Protein AF-A0AAF0U260-F1 (afdb_monomer_lite)

Structure (mmCIF, N/CA/C/O backbone):
data_AF-A0AAF0U260-F1
#
_entry.id   AF-A0AAF0U260-F1
#
loop_
_atom_site.group_PDB
_atom_site.id
_atom_site.type_symbol
_atom_site.label_atom_id
_atom_site.label_alt_id
_atom_site.label_comp_id
_atom_site.label_asym_id
_atom_site.label_entity_id
_atom_site.label_seq_id
_atom_site.pdbx_PDB_ins_code
_atom_site.Cartn_x
_atom_site.Cartn_y
_atom_site.Cartn_z
_atom_site.occupancy
_atom_site.B_iso_or_equiv
_atom_site.auth_seq_id
_atom_site.auth_comp_id
_atom_site.auth_asym_id
_atom_site.auth_atom_id
_atom_site.pdbx_PDB_model_num
ATOM 1 N N . MET A 1 1 ? -0.806 8.611 -4.481 1.00 65.88 1 MET A N 1
ATOM 2 C CA . MET A 1 1 ? -1.503 7.596 -3.651 1.00 65.88 1 MET A CA 1
ATOM 3 C C . MET A 1 1 ? -3.000 7.757 -3.825 1.00 65.88 1 MET A C 1
ATOM 5 O O . MET A 1 1 ? -3.412 8.854 -4.184 1.00 65.88 1 MET A O 1
ATOM 9 N N . ASN A 1 2 ? -3.786 6.701 -3.605 1.00 71.75 2 ASN A N 1
ATOM 10 C CA . ASN A 1 2 ? -5.246 6.748 -3.749 1.00 71.75 2 ASN A CA 1
ATOM 11 C C . ASN A 1 2 ? -5.945 6.125 -2.543 1.00 71.75 2 ASN A C 1
ATOM 13 O O . ASN A 1 2 ? -5.446 5.155 -1.979 1.00 71.75 2 ASN A O 1
ATOM 17 N N . PHE A 1 3 ? -7.119 6.647 -2.203 1.00 72.69 3 PHE A N 1
ATOM 18 C CA . PHE A 1 3 ? -7.994 6.074 -1.187 1.00 72.69 3 PHE A CA 1
ATOM 19 C C . PHE A 1 3 ? -9.246 5.520 -1.852 1.00 72.69 3 PHE A C 1
ATOM 21 O O . PHE A 1 3 ? -9.972 6.254 -2.521 1.00 72.69 3 PHE A O 1
ATOM 28 N N . ILE A 1 4 ? -9.507 4.233 -1.645 1.00 78.94 4 ILE A N 1
ATOM 29 C CA . ILE A 1 4 ? -10.762 3.599 -2.036 1.00 78.94 4 ILE A CA 1
ATOM 30 C C . ILE A 1 4 ? -11.630 3.552 -0.786 1.00 78.94 4 ILE A C 1
ATOM 32 O O . ILE A 1 4 ? -11.329 2.816 0.150 1.00 78.94 4 ILE A O 1
ATOM 36 N N . THR A 1 5 ? -12.678 4.370 -0.757 1.00 77.38 5 THR A N 1
ATOM 37 C CA . THR A 1 5 ? -13.619 4.481 0.364 1.00 77.38 5 THR A CA 1
ATOM 38 C C . THR A 1 5 ? -15.002 3.972 -0.045 1.00 77.38 5 THR A C 1
ATOM 40 O O . THR A 1 5 ? -15.307 3.849 -1.232 1.00 77.38 5 THR A O 1
ATOM 43 N N . GLY A 1 6 ? -15.850 3.655 0.939 1.00 76.00 6 GLY A N 1
ATOM 44 C CA . GLY A 1 6 ? -17.216 3.179 0.683 1.00 76.00 6 GLY A CA 1
ATOM 45 C C . GLY A 1 6 ? -17.309 1.686 0.362 1.00 76.00 6 GLY A C 1
ATOM 46 O O . GLY A 1 6 ? -18.287 1.248 -0.241 1.00 76.00 6 GLY A O 1
ATOM 47 N N . LEU A 1 7 ? -16.305 0.902 0.762 1.00 77.12 7 LEU A N 1
ATOM 48 C CA . LEU A 1 7 ? -16.343 -0.552 0.648 1.00 77.12 7 LEU A CA 1
ATOM 49 C C . LEU A 1 7 ? -17.279 -1.154 1.710 1.00 77.12 7 LEU A C 1
ATOM 51 O O . LEU A 1 7 ? -17.427 -0.582 2.797 1.00 77.12 7 LEU A O 1
ATOM 55 N N . PRO A 1 8 ? -17.894 -2.324 1.442 1.00 76.81 8 PRO A N 1
ATOM 56 C CA . PRO A 1 8 ? -18.583 -3.089 2.475 1.00 76.81 8 PRO A CA 1
ATOM 57 C C . PRO A 1 8 ? -17.638 -3.319 3.656 1.00 76.81 8 PRO A C 1
ATOM 59 O O . PRO A 1 8 ? -16.472 -3.649 3.452 1.00 76.81 8 PRO A O 1
ATOM 62 N N . ARG A 1 9 ? -18.117 -3.144 4.892 1.00 75.19 9 ARG A N 1
ATOM 63 C CA . ARG A 1 9 ? -17.270 -3.326 6.079 1.00 75.19 9 ARG A CA 1
ATOM 64 C C . ARG A 1 9 ? -16.677 -4.732 6.097 1.00 75.19 9 ARG A C 1
ATOM 66 O O . ARG A 1 9 ? -17.432 -5.699 6.038 1.00 75.19 9 ARG A O 1
ATOM 73 N N . SER A 1 10 ? -15.355 -4.815 6.217 1.00 73.25 10 SER A N 1
ATOM 74 C CA . SER A 1 10 ? -14.660 -6.095 6.348 1.00 73.25 10 SER A CA 1
ATOM 75 C C . SER A 1 10 ? -14.918 -6.744 7.711 1.00 73.25 10 SER A C 1
ATOM 77 O O . SER A 1 10 ? -15.399 -6.085 8.647 1.00 73.25 10 SER A O 1
ATOM 79 N N . HIS A 1 11 ? -14.531 -8.014 7.862 1.00 67.75 11 HIS A N 1
ATOM 80 C CA . HIS A 1 11 ? -14.598 -8.734 9.140 1.00 67.75 11 HIS A CA 1
ATOM 81 C C . HIS A 1 11 ? -13.839 -8.003 10.266 1.00 67.75 11 HIS A C 1
ATOM 83 O O . HIS A 1 11 ? -14.296 -7.959 11.411 1.00 67.75 11 HIS A O 1
ATOM 89 N N . CYS A 1 12 ? -12.741 -7.322 9.926 1.00 68.94 12 CYS A N 1
ATOM 90 C CA . CYS A 1 12 ? -11.932 -6.511 10.843 1.00 68.94 12 CYS A CA 1
ATOM 91 C C . CYS A 1 12 ? -12.389 -5.037 10.975 1.00 68.94 12 CYS A C 1
ATOM 93 O O . CYS A 1 12 ? -11.689 -4.193 11.553 1.00 68.94 12 CYS A O 1
ATOM 95 N N . LYS A 1 13 ? -13.600 -4.710 10.500 1.00 78.31 13 LYS A N 1
ATOM 96 C CA . LYS A 1 13 ? -14.208 -3.364 10.524 1.00 78.31 13 LYS A CA 1
ATOM 97 C C . LYS A 1 13 ? -13.406 -2.306 9.756 1.00 78.31 13 LYS A C 1
ATOM 99 O O . LYS A 1 13 ? -13.489 -1.126 10.107 1.00 78.31 13 LYS A O 1
ATOM 104 N N . PHE A 1 14 ? -12.623 -2.703 8.757 1.00 80.81 14 PHE A N 1
ATOM 105 C CA . PHE A 1 14 ? -12.049 -1.762 7.797 1.00 80.81 14 PHE A CA 1
ATOM 106 C C . PHE A 1 14 ? -13.113 -1.386 6.763 1.00 80.81 14 PHE A C 1
ATOM 108 O O . PHE A 1 14 ? -13.964 -2.204 6.413 1.00 80.81 14 PHE A O 1
ATOM 115 N N . ASP A 1 15 ? -13.118 -0.125 6.341 1.00 82.06 15 ASP A N 1
ATOM 116 C CA . ASP A 1 15 ? -14.101 0.429 5.394 1.00 82.06 15 ASP A CA 1
ATOM 117 C C . ASP A 1 15 ? -13.440 1.108 4.187 1.00 82.06 15 ASP A C 1
ATOM 119 O O . ASP A 1 15 ? -14.124 1.607 3.289 1.00 82.06 15 ASP A O 1
ATOM 123 N N . SER A 1 16 ? -12.107 1.129 4.179 1.00 82.06 16 SER A N 1
ATOM 124 C CA . SER A 1 16 ? -11.309 1.851 3.208 1.00 82.06 16 SER A CA 1
ATOM 125 C C . SER A 1 16 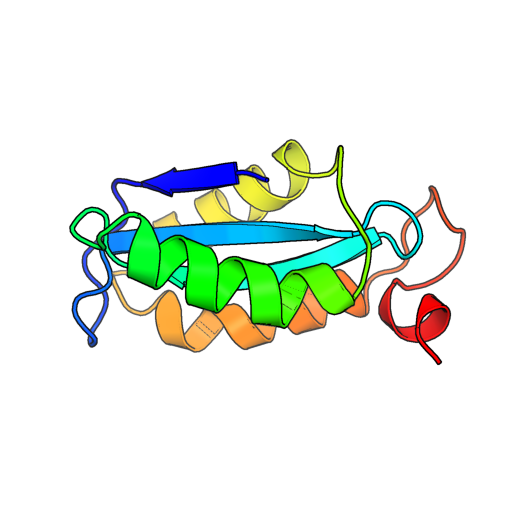? -10.009 1.094 2.922 1.00 82.06 16 SER A C 1
ATOM 127 O O . SER A 1 16 ? -9.443 0.433 3.794 1.00 82.06 16 SER A O 1
ATOM 129 N N . ILE A 1 17 ? -9.516 1.205 1.694 1.00 83.19 17 ILE A N 1
ATOM 130 C CA . ILE A 1 17 ? -8.211 0.678 1.286 1.00 83.19 17 ILE A CA 1
ATOM 131 C C . ILE A 1 17 ? -7.353 1.858 0.865 1.00 83.19 17 ILE A C 1
ATOM 133 O O . ILE A 1 17 ? -7.749 2.666 0.019 1.00 83.19 17 ILE A O 1
ATOM 137 N N . TRP A 1 18 ? -6.164 1.943 1.444 1.00 81.06 18 TRP A N 1
ATOM 138 C CA . TRP A 1 18 ? -5.138 2.851 0.986 1.00 81.06 18 TRP A CA 1
ATOM 139 C C . TRP A 1 18 ? -4.235 2.127 -0.005 1.00 81.06 18 TRP A C 1
ATOM 141 O O . TRP A 1 18 ? -3.582 1.142 0.330 1.00 81.06 18 TRP A O 1
ATOM 151 N N . VAL A 1 19 ? -4.234 2.617 -1.241 1.00 79.81 19 VAL A N 1
ATOM 152 C CA . VAL A 1 19 ? -3.430 2.072 -2.331 1.00 79.81 19 VAL A CA 1
ATOM 153 C C . VAL A 1 19 ? -2.166 2.915 -2.480 1.00 79.81 19 VAL A C 1
ATOM 155 O O . VAL A 1 19 ? -2.224 4.097 -2.864 1.00 79.81 19 VAL A O 1
ATOM 158 N N . ILE A 1 20 ? -1.025 2.294 -2.191 1.00 74.31 20 ILE A N 1
ATOM 159 C CA . ILE A 1 20 ? 0.311 2.842 -2.430 1.00 74.31 20 ILE A CA 1
ATOM 160 C C . ILE A 1 20 ? 0.871 2.134 -3.658 1.00 74.31 20 ILE A C 1
ATOM 162 O O . ILE A 1 20 ? 0.705 0.933 -3.822 1.00 74.31 20 ILE A O 1
ATOM 166 N N . VAL A 1 21 ? 1.456 2.893 -4.578 1.00 72.81 21 VAL A N 1
ATOM 167 C CA . VAL A 1 21 ? 1.996 2.333 -5.818 1.00 72.81 21 VAL A CA 1
ATOM 168 C C . VAL A 1 21 ? 3.305 3.005 -6.116 1.00 72.81 21 VAL A C 1
ATOM 170 O O . VAL A 1 21 ? 3.340 4.228 -6.272 1.00 72.81 21 VAL A O 1
ATOM 173 N N . ASP A 1 22 ? 4.317 2.180 -6.280 1.00 69.56 22 ASP A N 1
ATOM 174 C CA . ASP A 1 22 ? 5.658 2.538 -6.648 1.00 69.56 22 ASP A CA 1
ATOM 175 C C . ASP A 1 22 ? 5.751 2.982 -8.117 1.00 69.56 22 ASP A C 1
ATOM 177 O O . ASP A 1 22 ? 5.135 2.409 -9.019 1.00 69.56 22 ASP A O 1
ATOM 181 N N . ARG A 1 23 ? 6.521 4.042 -8.385 1.00 66.81 23 ARG A N 1
ATOM 182 C CA . ARG A 1 23 ? 6.686 4.567 -9.745 1.00 66.81 23 ARG A CA 1
ATOM 183 C C . ARG A 1 23 ? 7.748 3.860 -10.571 1.00 66.81 23 ARG A C 1
ATOM 185 O O . ARG A 1 23 ? 7.547 3.744 -11.787 1.00 66.81 23 ARG A O 1
ATOM 192 N N . LEU A 1 24 ? 8.867 3.517 -9.946 1.00 61.53 24 LEU A N 1
ATOM 193 C CA . LEU A 1 24 ? 10.069 2.977 -10.569 1.00 61.53 24 LEU A CA 1
ATOM 194 C C . LEU A 1 24 ? 9.912 1.480 -10.832 1.00 61.53 24 LEU A C 1
ATOM 196 O O . LEU A 1 24 ? 10.106 1.047 -11.962 1.00 61.53 24 LEU A O 1
ATOM 200 N N . THR A 1 25 ? 9.498 0.724 -9.819 1.00 64.75 25 THR A N 1
ATOM 201 C CA . THR A 1 25 ? 9.310 -0.731 -9.856 1.00 64.75 25 THR A CA 1
ATOM 202 C C . THR A 1 25 ? 7.910 -1.116 -10.315 1.00 64.75 25 THR A C 1
ATOM 204 O O . THR A 1 25 ? 7.689 -2.253 -10.708 1.00 64.75 25 THR A O 1
ATOM 207 N N . LYS A 1 26 ? 6.964 -0.164 -10.320 1.00 70.62 26 LYS A N 1
ATOM 208 C CA . LYS A 1 26 ? 5.543 -0.398 -10.633 1.00 70.62 26 LYS A CA 1
ATOM 209 C C . LYS A 1 26 ? 4.826 -1.304 -9.628 1.00 70.62 26 LYS A C 1
ATOM 211 O O . LYS A 1 26 ? 3.692 -1.700 -9.912 1.00 70.62 26 LYS A O 1
ATOM 216 N N . SER A 1 27 ? 5.434 -1.601 -8.476 1.00 66.44 27 SER A N 1
ATOM 217 C CA . SER A 1 27 ? 4.801 -2.398 -7.427 1.00 66.44 27 SER A CA 1
ATOM 218 C C . SER A 1 27 ? 3.596 -1.673 -6.828 1.00 66.44 27 SER A C 1
ATOM 220 O O . SER A 1 27 ? 3.520 -0.442 -6.803 1.00 66.44 27 SER A O 1
ATOM 222 N N . ALA A 1 28 ? 2.609 -2.437 -6.381 1.00 75.56 28 ALA A N 1
ATOM 223 C CA . ALA A 1 28 ? 1.475 -1.916 -5.635 1.00 75.56 28 ALA A CA 1
ATOM 224 C C . ALA A 1 28 ? 1.398 -2.579 -4.268 1.00 75.56 28 ALA A C 1
ATOM 226 O O . ALA A 1 28 ? 1.666 -3.771 -4.150 1.00 75.56 28 ALA A O 1
ATOM 227 N N . HIS A 1 29 ? 0.979 -1.795 -3.281 1.00 76.56 29 HIS A N 1
ATOM 228 C CA . HIS A 1 29 ? 0.748 -2.215 -1.909 1.00 76.56 29 HIS A CA 1
ATOM 229 C C . HIS A 1 29 ? -0.645 -1.781 -1.463 1.00 76.56 29 HIS A C 1
ATOM 231 O O . HIS A 1 29 ? -1.055 -0.624 -1.657 1.00 76.56 29 HIS A O 1
ATOM 237 N N . PHE A 1 30 ? -1.379 -2.715 -0.859 1.00 78.62 30 PHE A N 1
ATOM 238 C CA . PHE A 1 30 ? -2.729 -2.475 -0.360 1.00 78.62 30 PHE A CA 1
ATOM 239 C C . PHE A 1 30 ? -2.757 -2.481 1.159 1.00 78.62 30 PHE A C 1
ATOM 241 O O . PHE A 1 30 ? -2.626 -3.515 1.810 1.00 78.62 30 PHE A O 1
ATOM 248 N N . LEU A 1 31 ? -3.021 -1.315 1.740 1.00 79.06 31 LEU A N 1
ATOM 249 C CA . LEU A 1 31 ? -3.155 -1.175 3.180 1.00 79.06 31 LEU A CA 1
ATOM 250 C C . LEU A 1 31 ? -4.623 -1.053 3.553 1.00 79.06 31 LEU A C 1
ATOM 252 O O . LEU A 1 31 ? -5.345 -0.172 3.083 1.00 79.06 31 LEU A O 1
ATOM 256 N N . GLN A 1 32 ? -5.063 -1.922 4.452 1.00 79.19 32 GLN A N 1
ATOM 257 C CA . GLN A 1 32 ? -6.387 -1.823 5.049 1.00 79.19 32 GLN A CA 1
ATOM 258 C C . GLN A 1 32 ? -6.406 -0.646 6.027 1.00 79.19 32 GLN A C 1
ATOM 260 O O . GLN A 1 32 ? -5.596 -0.576 6.954 1.00 79.19 32 GLN A O 1
ATOM 265 N N . VAL A 1 33 ? -7.332 0.290 5.828 1.00 82.12 33 VAL A N 1
ATOM 266 C CA . VAL A 1 33 ? -7.453 1.496 6.653 1.00 82.12 33 VAL A CA 1
ATOM 267 C C . VAL A 1 33 ? -8.910 1.747 7.032 1.00 82.12 33 VAL A C 1
ATOM 269 O O . VAL A 1 33 ? -9.848 1.169 6.481 1.00 82.12 33 VAL A O 1
ATOM 272 N N . LYS A 1 34 ? -9.119 2.589 8.043 1.00 81.94 34 LYS A N 1
ATOM 273 C CA . LYS A 1 34 ? -10.457 3.068 8.404 1.00 81.94 34 LYS A CA 1
ATOM 274 C C . LYS A 1 34 ? -10.545 4.535 8.047 1.00 81.94 34 LYS A C 1
ATOM 276 O O . LYS A 1 34 ? -9.643 5.285 8.406 1.00 81.94 34 LYS A O 1
ATOM 281 N N . ALA A 1 35 ? -11.656 4.968 7.464 1.00 75.19 35 ALA A N 1
ATOM 282 C CA . ALA A 1 35 ? -11.923 6.378 7.192 1.00 75.19 35 ALA A CA 1
ATOM 283 C C . ALA A 1 35 ? -11.818 7.247 8.464 1.00 75.19 35 ALA A C 1
ATOM 285 O O . ALA A 1 35 ? -11.541 8.437 8.382 1.00 75.19 35 ALA A O 1
ATOM 286 N N . THR A 1 36 ? -11.984 6.639 9.645 1.00 79.06 36 THR A N 1
ATOM 287 C CA . THR A 1 36 ? -11.860 7.287 10.958 1.00 79.06 36 THR A CA 1
ATOM 288 C C . THR A 1 36 ? -10.429 7.382 11.498 1.00 79.06 36 THR A C 1
ATOM 290 O O . THR A 1 36 ? -10.250 7.845 12.623 1.00 79.06 36 THR A O 1
ATOM 293 N N . PHE A 1 37 ? -9.411 6.876 10.794 1.00 78.94 37 PHE A N 1
ATOM 294 C CA . PHE A 1 37 ? -8.022 7.002 11.244 1.00 78.94 37 PHE A CA 1
ATOM 295 C C . PHE A 1 37 ? -7.602 8.476 11.312 1.00 78.94 37 PHE A C 1
ATOM 297 O O . PHE A 1 37 ? -7.955 9.277 10.449 1.00 78.94 37 PHE A O 1
ATOM 304 N N . SER A 1 38 ? -6.850 8.836 12.356 1.00 80.19 38 SER A N 1
ATOM 305 C CA . SER A 1 38 ? -6.257 10.168 12.470 1.00 80.19 38 SER A CA 1
ATOM 306 C C . SER A 1 38 ? -5.101 10.327 11.481 1.00 80.19 38 SER A C 1
ATOM 308 O O . SER A 1 38 ? -4.499 9.346 11.035 1.00 80.19 38 SER A O 1
ATOM 310 N N . ALA A 1 39 ? -4.751 11.578 11.176 1.00 76.69 39 ALA A N 1
ATOM 311 C CA . ALA A 1 39 ? -3.602 11.896 10.332 1.00 76.69 39 ALA A CA 1
ATOM 312 C C . ALA A 1 39 ? -2.288 11.287 10.861 1.00 76.69 39 ALA A C 1
ATOM 314 O O . ALA A 1 39 ? -1.444 10.899 10.065 1.00 76.69 39 ALA A O 1
ATOM 315 N N . GLU A 1 40 ? -2.136 11.138 12.180 1.00 80.56 40 GLU A N 1
ATOM 316 C CA . GLU A 1 40 ? -0.965 10.509 12.809 1.00 80.56 40 GLU A CA 1
ATOM 317 C C . GLU A 1 40 ? -0.868 9.013 12.489 1.00 80.56 40 GLU A C 1
ATOM 319 O O . GLU A 1 40 ? 0.203 8.522 12.141 1.00 80.56 40 GLU A O 1
ATOM 324 N N . ASN A 1 41 ? -1.996 8.297 12.527 1.00 80.62 41 ASN A N 1
ATOM 325 C CA . ASN A 1 41 ? -2.040 6.883 12.152 1.00 80.62 41 ASN A CA 1
ATOM 326 C C . ASN A 1 41 ? -1.717 6.698 10.664 1.00 80.62 41 ASN A C 1
ATOM 328 O O . ASN A 1 41 ? -0.983 5.780 10.299 1.00 80.62 41 ASN A O 1
ATOM 332 N N . TYR A 1 42 ? -2.224 7.592 9.807 1.00 75.38 42 TYR A N 1
ATOM 333 C CA . TYR A 1 42 ? -1.862 7.605 8.391 1.00 75.38 42 TYR A CA 1
ATOM 334 C C . TYR A 1 42 ? -0.389 7.934 8.177 1.00 75.38 42 TYR A C 1
ATOM 336 O O . TYR A 1 42 ? 0.249 7.273 7.370 1.00 75.38 42 TYR A O 1
ATOM 344 N N . ALA A 1 43 ? 0.169 8.901 8.905 1.00 76.25 43 ALA A N 1
ATOM 345 C CA . ALA A 1 43 ? 1.578 9.267 8.806 1.00 76.25 43 ALA A CA 1
ATOM 346 C C . ALA A 1 43 ? 2.501 8.132 9.272 1.00 76.25 43 ALA A C 1
ATOM 348 O O . ALA A 1 43 ? 3.507 7.867 8.623 1.00 76.25 43 ALA A O 1
ATOM 349 N N . GLY A 1 44 ? 2.146 7.413 10.341 1.00 76.69 44 GLY A N 1
ATOM 350 C CA . GLY A 1 44 ? 2.900 6.241 10.793 1.00 76.69 44 GLY A CA 1
ATOM 351 C C . GLY A 1 44 ? 2.917 5.118 9.752 1.00 76.69 44 GLY A C 1
ATOM 352 O O . GLY A 1 44 ? 3.970 4.542 9.482 1.00 76.69 44 GLY A O 1
ATOM 353 N N . LEU A 1 45 ? 1.770 4.851 9.119 1.00 74.12 45 LEU A N 1
ATOM 354 C CA . LEU A 1 45 ? 1.674 3.906 8.003 1.00 74.12 45 LEU A CA 1
ATOM 355 C C . LEU A 1 45 ? 2.449 4.406 6.775 1.00 74.12 45 LEU A C 1
ATOM 357 O O . LEU A 1 45 ? 3.212 3.652 6.195 1.00 74.12 45 LEU A O 1
ATOM 361 N N . TYR A 1 46 ? 2.321 5.686 6.426 1.00 69.69 46 TYR A N 1
ATOM 362 C CA . TYR A 1 46 ? 3.033 6.320 5.316 1.00 69.69 46 TYR A CA 1
ATOM 363 C C . TYR A 1 46 ? 4.544 6.185 5.465 1.00 69.69 46 TYR A C 1
ATOM 365 O O . TYR A 1 46 ? 5.213 5.742 4.543 1.00 69.69 46 TYR A O 1
ATOM 373 N N . ILE A 1 47 ? 5.085 6.575 6.624 1.00 68.81 47 ILE A N 1
ATOM 374 C CA . ILE A 1 47 ? 6.527 6.591 6.879 1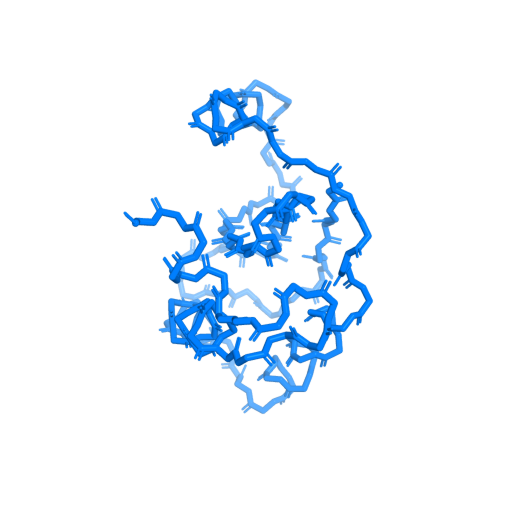.00 68.81 47 ILE A CA 1
ATOM 375 C C . ILE A 1 47 ? 7.094 5.185 6.755 1.00 68.81 47 ILE A C 1
ATOM 377 O O . ILE A 1 47 ? 8.147 5.034 6.156 1.00 68.81 47 ILE A O 1
ATOM 381 N N . ARG A 1 48 ? 6.381 4.170 7.252 1.00 67.00 48 ARG A N 1
ATOM 382 C CA . ARG A 1 48 ? 6.804 2.773 7.133 1.00 67.00 48 ARG A CA 1
ATOM 383 C C . ARG A 1 48 ? 6.946 2.322 5.676 1.00 67.00 48 ARG A C 1
ATOM 385 O O . ARG A 1 48 ? 7.879 1.595 5.366 1.00 67.00 48 ARG A O 1
ATOM 392 N N . GLU A 1 49 ? 6.048 2.766 4.806 1.00 63.38 49 GLU A N 1
ATOM 393 C CA . GLU A 1 49 ? 5.960 2.300 3.415 1.00 63.38 49 GLU A CA 1
ATOM 394 C C . GLU A 1 49 ? 6.749 3.191 2.442 1.00 63.38 49 GLU A C 1
ATOM 396 O O . GLU A 1 49 ? 7.171 2.748 1.384 1.00 63.38 49 GLU A O 1
ATOM 401 N N . ILE A 1 50 ? 6.979 4.464 2.782 1.00 53.44 50 ILE A N 1
ATOM 402 C CA . ILE A 1 50 ? 7.598 5.454 1.879 1.00 53.44 50 ILE A CA 1
ATOM 403 C C . ILE A 1 50 ? 9.070 5.688 2.134 1.00 53.44 50 ILE A C 1
ATOM 405 O O . ILE A 1 50 ? 9.750 6.216 1.254 1.00 53.44 50 ILE A O 1
ATOM 409 N N . THR A 1 51 ? 9.622 5.174 3.231 1.00 54.78 51 THR A N 1
ATOM 410 C CA . THR A 1 51 ? 11.057 4.861 3.236 1.00 54.78 51 THR A CA 1
ATOM 411 C C . THR A 1 51 ? 11.476 3.983 2.053 1.00 54.78 51 THR A C 1
ATOM 413 O O . THR A 1 51 ? 12.651 4.013 1.706 1.00 54.78 51 THR A O 1
ATOM 416 N N . ASP A 1 52 ? 10.535 3.299 1.390 1.00 53.12 52 ASP A N 1
ATOM 417 C CA . ASP A 1 52 ? 10.784 2.518 0.177 1.00 53.12 52 ASP A CA 1
ATOM 418 C C . ASP A 1 52 ? 10.669 3.320 -1.138 1.00 53.12 52 ASP A C 1
ATOM 420 O O . ASP A 1 52 ? 10.976 2.794 -2.196 1.00 53.12 52 ASP A O 1
ATOM 424 N N . GLY A 1 53 ? 10.335 4.624 -1.085 1.00 52.75 53 GLY A N 1
ATOM 425 C CA . GLY A 1 53 ? 10.808 5.638 -2.047 1.00 52.75 53 GLY A CA 1
ATOM 426 C C . GLY A 1 53 ? 10.030 5.874 -3.347 1.00 52.75 53 GLY A C 1
ATOM 427 O O . GLY A 1 53 ? 10.646 6.277 -4.334 1.00 52.75 53 GLY A O 1
ATOM 428 N N . GLN A 1 54 ? 8.733 5.561 -3.433 1.00 52.16 54 GLN A N 1
ATOM 429 C CA . GLN A 1 54 ? 8.153 5.288 -4.748 1.00 52.16 54 GLN A CA 1
ATOM 430 C C . GLN A 1 54 ? 6.692 5.722 -4.914 1.00 52.16 54 GLN A C 1
ATOM 432 O O . GLN A 1 54 ? 5.791 5.180 -4.277 1.00 52.16 54 GLN A O 1
ATOM 437 N N . ALA A 1 55 ? 6.414 6.692 -5.793 1.00 49.25 55 ALA A N 1
ATOM 438 C CA . ALA A 1 55 ? 5.027 7.054 -6.087 1.00 49.25 55 ALA A CA 1
ATOM 439 C C . ALA A 1 55 ? 4.784 7.663 -7.469 1.00 49.25 55 ALA A C 1
ATOM 441 O O . ALA A 1 55 ? 5.433 8.646 -7.810 1.00 49.25 55 ALA A O 1
ATOM 442 N N . GLU A 1 56 ? 3.764 7.117 -8.172 1.00 49.53 56 GLU A N 1
ATOM 443 C CA . GLU A 1 56 ? 2.720 7.774 -9.009 1.00 49.53 56 GLU A CA 1
ATOM 444 C C . GLU A 1 56 ? 2.371 7.202 -10.433 1.00 49.53 56 GLU A C 1
ATOM 446 O O . GLU A 1 56 ? 3.178 6.962 -11.323 1.00 49.53 56 GLU A O 1
ATOM 451 N N . ARG A 1 57 ? 1.067 7.167 -10.744 1.00 50.62 57 ARG A N 1
ATOM 452 C CA . ARG A 1 57 ? 0.427 6.741 -12.019 1.00 50.62 57 ARG A CA 1
ATOM 453 C C . ARG A 1 57 ? 0.424 5.233 -12.335 1.00 50.62 57 ARG A C 1
ATOM 455 O O . ARG A 1 57 ? 0.957 4.823 -13.357 1.00 50.62 57 ARG A O 1
ATOM 462 N N . ILE A 1 58 ? -0.313 4.459 -11.525 1.00 51.72 58 ILE A N 1
ATOM 463 C CA . ILE A 1 58 ? -1.023 3.212 -11.934 1.00 51.72 58 ILE A CA 1
ATOM 464 C C . ILE A 1 58 ? -2.372 3.041 -11.189 1.00 51.72 58 ILE A C 1
ATOM 466 O O . ILE A 1 58 ? -2.994 1.985 -11.159 1.00 51.72 58 ILE A O 1
ATOM 470 N N . ILE A 1 59 ? -2.863 4.120 -10.579 1.00 58.03 59 ILE A N 1
ATOM 471 C CA . ILE A 1 59 ? -4.043 4.123 -9.700 1.00 58.03 59 ILE A CA 1
ATOM 472 C C . ILE A 1 59 ? -5.326 3.651 -10.407 1.00 58.03 59 ILE A C 1
ATOM 474 O O . ILE A 1 59 ? -6.142 2.978 -9.791 1.00 58.03 59 ILE A O 1
ATOM 478 N N . LEU A 1 60 ? -5.481 3.947 -11.701 1.00 57.38 60 LEU A N 1
ATOM 479 C CA . LEU A 1 60 ? -6.712 3.661 -12.446 1.00 57.38 60 LEU A CA 1
ATOM 480 C C . LEU A 1 60 ? -6.900 2.168 -12.755 1.00 57.38 60 LEU A C 1
ATOM 482 O O . LEU A 1 60 ? -8.013 1.657 -12.653 1.00 57.38 60 LEU A O 1
ATOM 486 N N . THR A 1 61 ? -5.825 1.455 -13.101 1.00 59.59 61 THR A N 1
ATOM 487 C CA . THR A 1 61 ? -5.897 0.019 -13.416 1.00 59.59 61 THR A CA 1
ATOM 488 C C . THR A 1 61 ? -6.174 -0.802 -12.158 1.00 59.59 61 THR A C 1
ATOM 490 O O . THR A 1 61 ? -6.995 -1.716 -12.180 1.00 59.59 61 THR A O 1
ATOM 493 N N . LEU A 1 62 ? -5.547 -0.433 -11.040 1.00 64.31 62 LEU A N 1
ATOM 494 C CA . LEU A 1 62 ? -5.758 -1.088 -9.750 1.00 64.31 62 LEU A CA 1
ATOM 495 C C . LEU A 1 62 ? -7.141 -0.814 -9.171 1.00 64.31 62 LEU A C 1
ATOM 497 O O . LEU A 1 62 ? -7.786 -1.734 -8.681 1.00 64.31 62 LEU A O 1
ATOM 501 N N . GLU A 1 63 ? -7.630 0.425 -9.267 1.00 66.44 63 GLU A N 1
ATOM 502 C CA . GLU A 1 63 ? -8.999 0.756 -8.860 1.00 66.44 63 GLU A CA 1
ATOM 503 C C . GLU A 1 63 ? -10.026 -0.081 -9.634 1.00 66.44 63 GLU A C 1
ATOM 505 O O . GLU A 1 63 ? -10.991 -0.565 -9.044 1.00 66.44 63 GLU A O 1
ATOM 510 N N . TYR A 1 64 ? -9.801 -0.311 -10.931 1.00 63.50 64 TYR A N 1
ATOM 511 C CA . TYR A 1 64 ? -10.672 -1.155 -11.747 1.00 63.50 64 TYR A CA 1
ATOM 512 C C . TYR A 1 64 ? -10.639 -2.630 -11.315 1.00 63.50 64 TYR A C 1
ATOM 514 O O . TYR A 1 64 ? -11.698 -3.230 -11.133 1.00 63.50 64 TYR A O 1
ATOM 522 N N . MET A 1 65 ? -9.448 -3.200 -11.084 1.00 65.81 65 MET A N 1
ATOM 523 C CA . MET A 1 65 ? -9.307 -4.579 -10.589 1.00 65.81 65 MET A CA 1
ATOM 524 C C . MET A 1 65 ? -9.966 -4.756 -9.217 1.00 65.81 65 MET A C 1
ATOM 526 O O . MET A 1 65 ? -10.721 -5.700 -9.003 1.00 65.81 65 MET A O 1
ATOM 530 N N . LEU A 1 66 ? -9.747 -3.810 -8.303 1.00 67.94 66 LEU A N 1
ATOM 531 C CA . LEU A 1 66 ? -10.317 -3.859 -6.958 1.00 67.94 66 LEU A CA 1
ATOM 532 C C . LEU A 1 66 ? -11.828 -3.670 -6.963 1.00 67.94 66 LEU A C 1
ATOM 534 O O . LEU A 1 66 ? -12.507 -4.335 -6.191 1.00 67.94 66 LEU A O 1
ATOM 538 N N . ARG A 1 67 ? -12.378 -2.807 -7.826 1.00 67.12 67 ARG A N 1
ATOM 539 C CA . ARG A 1 67 ? -13.835 -2.682 -7.977 1.00 67.12 67 ARG A CA 1
ATOM 540 C C . ARG A 1 67 ? -14.459 -3.948 -8.550 1.00 67.12 67 ARG A C 1
ATOM 542 O O . ARG A 1 67 ? -15.525 -4.329 -8.080 1.00 67.12 67 ARG A O 1
ATOM 549 N N . ALA A 1 68 ? -13.804 -4.607 -9.506 1.00 65.38 68 ALA A N 1
ATOM 550 C CA . ALA A 1 68 ? -14.262 -5.900 -10.008 1.00 65.38 68 ALA A CA 1
ATOM 551 C C . ALA A 1 68 ? -14.273 -6.955 -8.886 1.00 65.38 68 ALA A C 1
ATOM 553 O O . ALA A 1 68 ? -15.289 -7.608 -8.671 1.00 65.38 68 ALA A O 1
ATOM 554 N N . CYS A 1 69 ? -13.201 -7.043 -8.091 1.00 63.03 69 CYS A N 1
ATOM 555 C CA . CYS A 1 69 ? -13.128 -7.979 -6.966 1.00 63.03 69 CYS A CA 1
ATOM 556 C C . CYS A 1 69 ? -14.104 -7.639 -5.825 1.00 63.03 69 CYS A C 1
ATOM 558 O O . CYS A 1 69 ? -14.731 -8.533 -5.264 1.00 63.03 69 CYS A O 1
ATOM 560 N N . ALA A 1 70 ? -14.265 -6.362 -5.472 1.00 62.19 70 ALA A N 1
ATOM 561 C CA . ALA A 1 70 ? -15.123 -5.931 -4.367 1.00 62.19 70 ALA A CA 1
ATOM 562 C C . ALA A 1 70 ? -16.624 -6.109 -4.656 1.00 62.19 70 ALA A C 1
ATOM 564 O O . ALA A 1 70 ? -17.410 -6.217 -3.716 1.00 62.19 70 ALA A O 1
ATOM 565 N N . LEU A 1 71 ? -17.029 -6.138 -5.931 1.00 63.81 71 LEU A N 1
ATOM 566 C CA . LEU A 1 71 ? -18.412 -6.425 -6.323 1.00 63.81 71 LEU A CA 1
ATOM 567 C C . LEU A 1 71 ? -18.766 -7.912 -6.166 1.00 63.81 71 LEU A C 1
ATOM 569 O O . LEU A 1 71 ? -19.889 -8.219 -5.769 1.00 63.81 71 LEU A O 1
ATOM 573 N N . ASP A 1 72 ? -17.815 -8.816 -6.410 1.00 61.78 72 ASP A N 1
ATOM 574 C CA . ASP A 1 72 ? -18.024 -10.265 -6.266 1.00 61.78 72 ASP A CA 1
ATOM 575 C C . ASP A 1 72 ? -17.830 -10.763 -4.821 1.00 61.78 72 ASP A C 1
ATOM 577 O O . ASP A 1 72 ? -18.457 -11.736 -4.390 1.00 61.78 72 ASP A O 1
ATOM 581 N N . LEU A 1 73 ? -17.000 -10.077 -4.031 1.00 59.31 73 LEU A N 1
ATOM 582 C CA . LEU A 1 73 ? -16.637 -10.480 -2.673 1.00 59.31 73 LEU A CA 1
ATOM 583 C C . LEU A 1 73 ? -17.497 -9.731 -1.642 1.00 59.31 73 LEU A C 1
ATOM 585 O O . LEU A 1 73 ? -17.177 -8.620 -1.221 1.00 59.31 73 LEU A O 1
ATOM 589 N N . LYS A 1 74 ? -18.603 -10.351 -1.209 1.00 62.66 74 LYS A N 1
ATOM 590 C CA . LYS A 1 74 ? -19.530 -9.857 -0.164 1.00 62.66 74 LYS A CA 1
ATOM 591 C C . LYS A 1 74 ? -18.865 -9.687 1.222 1.00 62.66 74 LYS A C 1
ATOM 593 O O . LYS A 1 74 ? -19.187 -10.414 2.156 1.00 62.66 74 LYS A O 1
ATOM 598 N N . GLY A 1 75 ? -17.976 -8.707 1.383 1.00 64.50 75 GLY A N 1
ATOM 599 C CA . GLY A 1 75 ? -17.392 -8.313 2.675 1.00 64.50 75 GLY A CA 1
ATOM 600 C C . GLY A 1 75 ? -16.137 -9.075 3.123 1.00 64.50 75 GLY A C 1
ATOM 601 O O . GLY A 1 75 ? -15.598 -8.731 4.167 1.00 64.50 75 GLY A O 1
ATOM 602 N N . SER A 1 76 ? -15.647 -10.037 2.336 1.00 70.06 76 SER A N 1
ATOM 603 C CA . SER A 1 76 ? -14.397 -10.790 2.573 1.00 70.06 76 SER A CA 1
ATOM 604 C C . SER A 1 76 ? -13.228 -10.310 1.703 1.00 70.06 76 SER A C 1
ATOM 606 O O . SER A 1 76 ? -12.273 -11.040 1.434 1.00 70.06 76 SER A O 1
ATOM 608 N N . TRP A 1 77 ? -13.310 -9.083 1.189 1.00 74.00 77 TRP A N 1
ATOM 609 C CA . TRP A 1 77 ? -12.277 -8.517 0.320 1.00 74.00 77 TRP A CA 1
ATOM 610 C C . TRP A 1 77 ? -10.919 -8.384 1.029 1.00 74.00 77 TRP A C 1
ATOM 612 O O . TRP A 1 77 ? -9.886 -8.404 0.364 1.00 74.00 77 TRP A O 1
ATOM 622 N N . ASP A 1 78 ? -10.904 -8.293 2.362 1.00 73.81 78 ASP A N 1
ATOM 623 C CA . ASP A 1 78 ? -9.698 -8.199 3.185 1.00 73.81 78 ASP A CA 1
ATOM 624 C C . ASP A 1 78 ? -8.813 -9.447 3.103 1.00 73.81 78 ASP A C 1
ATOM 626 O O . ASP A 1 78 ? -7.591 -9.309 3.040 1.00 73.81 78 ASP A O 1
ATOM 630 N N . ASP A 1 79 ? -9.407 -10.636 2.995 1.00 77.62 79 ASP A N 1
ATOM 631 C CA . ASP A 1 79 ? -8.672 -11.901 2.834 1.00 77.62 79 ASP A CA 1
ATOM 632 C C . ASP A 1 79 ? -8.033 -12.044 1.440 1.00 77.62 79 ASP A C 1
ATOM 634 O O . ASP A 1 79 ? -7.053 -12.767 1.235 1.00 77.62 79 ASP A O 1
ATOM 638 N N . HIS A 1 80 ? -8.582 -11.338 0.452 1.00 76.19 80 HIS A N 1
ATOM 639 C CA . HIS A 1 80 ? -8.177 -11.448 -0.949 1.00 76.19 80 HIS A CA 1
ATOM 640 C C . HIS A 1 80 ? -7.151 -10.385 -1.347 1.00 76.19 80 HIS A C 1
ATOM 642 O O . HIS A 1 80 ? -6.478 -10.541 -2.364 1.00 76.19 80 HIS A O 1
ATOM 648 N N . LEU A 1 81 ? -6.977 -9.338 -0.539 1.00 75.69 81 LEU A N 1
ATOM 649 C CA . LEU A 1 81 ? -6.010 -8.273 -0.799 1.00 75.69 81 LEU A CA 1
ATOM 650 C C . LEU A 1 81 ? -4.576 -8.775 -1.031 1.00 75.69 81 LEU A C 1
ATOM 652 O O . LEU A 1 81 ? -3.999 -8.388 -2.047 1.00 75.69 81 LEU A O 1
ATOM 656 N N . PRO A 1 82 ? -4.015 -9.677 -0.198 1.00 77.88 82 PRO A N 1
ATOM 657 C CA . PRO A 1 82 ? -2.675 -10.213 -0.438 1.00 77.88 82 PRO A CA 1
ATOM 658 C C . PRO A 1 82 ? -2.570 -10.986 -1.759 1.00 77.88 82 PRO A C 1
ATOM 660 O O . PRO A 1 82 ? -1.543 -10.937 -2.429 1.00 77.88 82 PRO A O 1
ATOM 663 N N . HIS A 1 83 ? -3.643 -11.669 -2.167 1.00 77.12 83 HIS A N 1
ATOM 664 C CA . HIS A 1 83 ? -3.690 -12.411 -3.428 1.00 77.12 83 HIS A CA 1
ATOM 665 C C . HIS A 1 83 ? -3.713 -11.467 -4.636 1.00 77.12 83 HIS A C 1
ATOM 667 O O . HIS A 1 83 ? -3.047 -11.731 -5.636 1.00 77.12 83 HIS A O 1
ATOM 673 N N . ILE A 1 84 ? -4.446 -10.354 -4.535 1.00 76.69 84 ILE A N 1
ATOM 674 C CA . ILE A 1 84 ? -4.500 -9.313 -5.570 1.00 76.69 84 ILE A CA 1
ATOM 675 C C . ILE A 1 84 ? -3.144 -8.610 -5.684 1.00 76.69 84 ILE A C 1
ATOM 677 O O . ILE A 1 84 ? -2.649 -8.416 -6.793 1.00 76.69 84 ILE A O 1
ATOM 681 N N . GLU A 1 85 ? -2.524 -8.278 -4.550 1.00 76.56 85 GLU A N 1
ATOM 682 C CA . GLU A 1 85 ? -1.178 -7.701 -4.501 1.00 76.56 85 GLU A C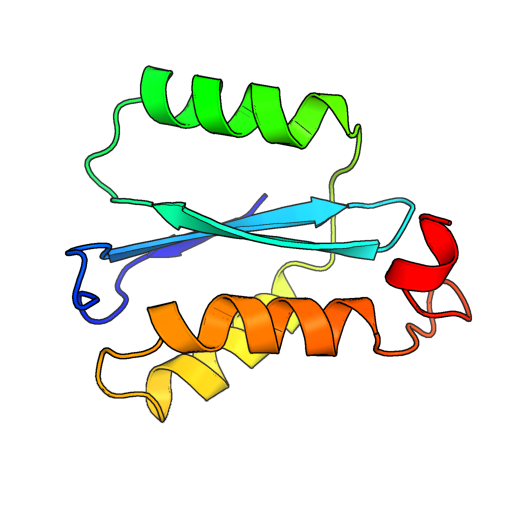A 1
ATOM 683 C C . GLU A 1 85 ? -0.155 -8.614 -5.171 1.00 76.56 85 GLU A C 1
ATOM 685 O O . GLU A 1 85 ? 0.579 -8.195 -6.067 1.00 76.56 85 GLU A O 1
ATOM 690 N N . PHE A 1 86 ? -0.166 -9.891 -4.790 1.00 76.31 86 PHE A N 1
ATOM 691 C CA . PHE A 1 86 ? 0.722 -10.897 -5.347 1.00 76.31 86 PHE A CA 1
ATOM 692 C C . PHE A 1 86 ? 0.516 -11.063 -6.854 1.00 76.31 86 PHE A C 1
ATOM 694 O O . PHE A 1 86 ? 1.488 -11.046 -7.608 1.00 76.31 86 PHE A O 1
ATOM 701 N N . ALA A 1 87 ? -0.733 -11.185 -7.310 1.00 78.12 87 ALA A N 1
ATOM 702 C CA . ALA A 1 87 ? -1.045 -11.333 -8.728 1.00 78.12 87 ALA A CA 1
ATOM 703 C C . ALA A 1 87 ? -0.583 -10.116 -9.541 1.00 78.12 87 ALA A C 1
ATOM 705 O O . ALA A 1 87 ? -0.033 -10.273 -10.631 1.00 78.12 87 ALA A O 1
ATOM 706 N N . TYR A 1 88 ? -0.761 -8.909 -9.006 1.00 78.81 88 TYR A N 1
ATOM 707 C CA . TYR A 1 88 ? -0.350 -7.679 -9.671 1.00 78.81 88 TYR A CA 1
ATOM 708 C C . TYR A 1 88 ? 1.178 -7.523 -9.733 1.00 78.81 88 TYR A C 1
ATOM 710 O O . TYR A 1 88 ? 1.716 -7.216 -10.800 1.00 78.81 88 TYR A O 1
ATOM 718 N N . ASN A 1 89 ? 1.877 -7.783 -8.623 1.00 78.31 89 ASN A N 1
ATOM 719 C CA . ASN A 1 89 ? 3.336 -7.659 -8.533 1.00 78.31 89 ASN A CA 1
ATOM 720 C C . ASN A 1 89 ? 4.084 -8.778 -9.283 1.00 78.31 89 ASN A C 1
ATOM 722 O O . ASN A 1 89 ? 5.226 -8.571 -9.680 1.00 78.31 89 ASN A O 1
ATOM 726 N N . ASN A 1 90 ? 3.442 -9.924 -9.538 1.00 81.00 90 ASN A N 1
ATOM 727 C CA . ASN A 1 90 ? 3.980 -11.005 -10.379 1.00 81.00 90 ASN A CA 1
ATOM 728 C C . ASN A 1 90 ? 3.513 -10.941 -11.843 1.00 81.00 90 ASN A C 1
ATOM 730 O O . ASN A 1 90 ? 3.870 -11.803 -12.643 1.00 81.00 90 ASN A O 1
ATOM 734 N N . SER A 1 91 ? 2.697 -9.957 -12.220 1.00 78.88 91 SER A N 1
ATOM 735 C CA . SER A 1 91 ? 2.282 -9.790 -13.615 1.00 78.88 91 SER A CA 1
ATOM 736 C C . SER A 1 91 ? 3.311 -8.970 -14.383 1.00 78.88 91 SER A C 1
ATOM 738 O O . SER A 1 91 ? 3.811 -7.968 -13.878 1.00 78.88 91 SER A O 1
ATOM 740 N N . CYS A 1 92 ? 3.611 -9.354 -15.626 1.00 73.25 92 CYS A N 1
ATOM 741 C CA . CYS A 1 92 ? 4.516 -8.580 -16.475 1.00 73.25 92 CYS A CA 1
ATOM 742 C C . CYS A 1 92 ? 3.863 -7.258 -16.875 1.00 73.25 92 CYS A C 1
ATOM 744 O O . CYS A 1 92 ? 2.747 -7.233 -17.401 1.00 73.25 92 CYS A O 1
ATOM 746 N N . HIS A 1 93 ? 4.567 -6.149 -16.665 1.00 73.31 93 HIS A N 1
ATOM 747 C CA . HIS A 1 93 ? 4.074 -4.829 -17.044 1.00 73.31 93 HIS A CA 1
ATOM 748 C C . HIS A 1 93 ? 4.815 -4.353 -18.288 1.00 73.31 93 HIS A C 1
ATOM 750 O O . HIS A 1 93 ? 6.036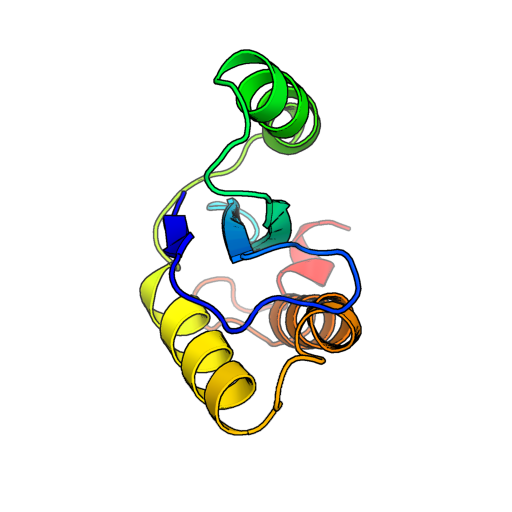 -4.209 -18.287 1.00 73.31 93 HIS A O 1
ATOM 756 N N . SER A 1 94 ? 4.076 -4.030 -19.350 1.00 69.31 94 SER A N 1
ATOM 757 C CA . SER A 1 94 ? 4.654 -3.572 -20.622 1.00 69.31 94 SER A CA 1
ATOM 758 C C . SER A 1 94 ? 5.505 -2.303 -20.497 1.00 69.31 94 SER A C 1
ATOM 760 O O . SER A 1 94 ? 6.382 -2.075 -21.323 1.00 69.31 94 SER A O 1
ATOM 762 N N . SER A 1 95 ? 5.284 -1.490 -19.457 1.00 69.56 95 SER A N 1
ATOM 763 C CA . SER A 1 95 ? 6.059 -0.274 -19.191 1.00 69.56 95 SER A CA 1
ATOM 764 C C . SER A 1 95 ? 7.458 -0.518 -18.619 1.00 69.56 95 SER A C 1
ATOM 766 O O . SER A 1 95 ? 8.311 0.349 -18.769 1.00 69.56 95 SER A O 1
ATOM 768 N N . ILE A 1 96 ? 7.677 -1.645 -17.935 1.00 71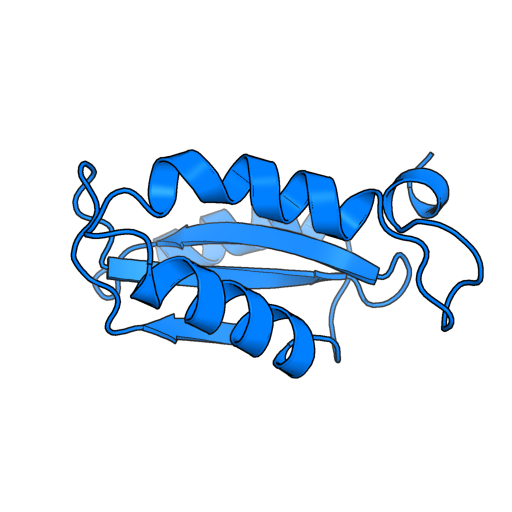.00 96 ILE A N 1
ATOM 769 C CA . ILE A 1 96 ? 8.978 -2.033 -17.349 1.00 71.00 96 ILE A CA 1
ATOM 770 C C . ILE A 1 96 ? 9.583 -3.265 -18.036 1.00 71.00 96 ILE A C 1
ATOM 772 O O . ILE A 1 96 ? 10.762 -3.544 -17.861 1.00 71.00 96 ILE A O 1
ATOM 776 N N . GLY A 1 97 ? 8.807 -3.983 -18.853 1.00 77.38 97 GLY A N 1
ATOM 777 C CA . GLY A 1 97 ? 9.267 -5.153 -19.607 1.00 77.38 97 GLY A CA 1
ATOM 778 C C . GLY A 1 97 ? 9.441 -6.424 -18.770 1.00 77.38 97 GLY A C 1
ATOM 779 O O . GLY A 1 97 ? 9.785 -7.460 -19.328 1.00 77.38 97 GLY A O 1
ATOM 780 N N . MET A 1 98 ? 9.176 -6.356 -17.466 1.00 79.94 98 MET A N 1
ATOM 781 C CA . MET A 1 98 ? 9.287 -7.449 -16.496 1.00 79.94 98 MET A CA 1
ATOM 782 C C . MET A 1 98 ? 8.191 -7.325 -15.430 1.00 79.94 98 MET A C 1
ATOM 784 O O . MET A 1 98 ? 7.323 -6.444 -15.525 1.00 79.94 98 MET A O 1
ATOM 788 N N . THR A 1 99 ? 8.190 -8.215 -14.443 1.00 82.81 99 THR A N 1
ATOM 789 C CA . THR A 1 99 ? 7.281 -8.113 -13.296 1.00 82.81 99 THR A CA 1
ATOM 790 C C . THR A 1 99 ? 7.817 -7.108 -12.263 1.00 82.81 99 THR A C 1
ATOM 792 O O . THR A 1 99 ? 9.031 -7.003 -12.085 1.00 82.81 99 THR A O 1
ATOM 795 N N . PRO A 1 100 ? 6.951 -6.361 -11.554 1.00 78.25 100 PRO A N 1
ATOM 796 C CA . PRO A 1 100 ? 7.388 -5.501 -10.453 1.00 78.25 100 PRO A CA 1
ATOM 797 C C . PRO A 1 100 ? 8.205 -6.220 -9.375 1.00 78.25 100 PRO A C 1
ATOM 799 O O . PRO A 1 100 ? 9.137 -5.645 -8.822 1.00 78.25 100 PRO A O 1
ATOM 802 N N . TYR A 1 101 ? 7.876 -7.482 -9.092 1.00 78.50 101 TYR A N 1
ATOM 803 C CA . TYR A 1 101 ? 8.611 -8.310 -8.140 1.00 78.50 101 TYR A CA 1
ATOM 804 C C . TYR A 1 101 ? 10.058 -8.562 -8.589 1.00 78.50 101 TYR A C 1
ATOM 806 O O . TYR A 1 101 ? 10.973 -8.448 -7.781 1.00 78.50 101 TYR A O 1
ATOM 814 N N . GLU A 1 102 ? 10.283 -8.833 -9.877 1.00 78.50 102 GLU A N 1
ATOM 815 C CA . GLU A 1 102 ? 11.633 -8.961 -10.448 1.00 78.50 102 GLU A CA 1
ATOM 816 C C . GLU A 1 102 ? 12.403 -7.635 -10.465 1.00 78.50 102 GLU A C 1
ATOM 818 O O . GLU A 1 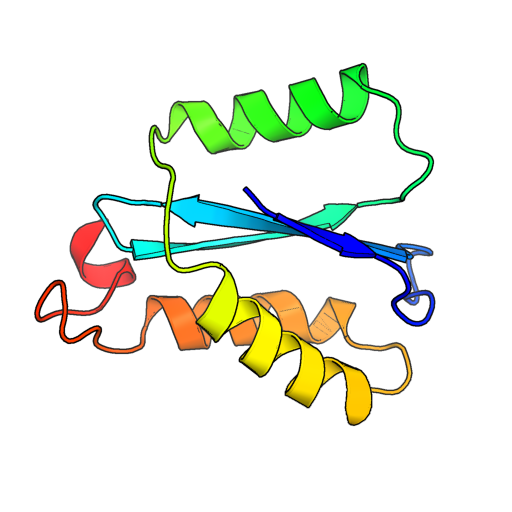102 ? 13.623 -7.647 -10.452 1.00 78.50 102 GLU A O 1
ATOM 823 N N . ALA A 1 103 ? 11.729 -6.483 -10.489 1.00 74.75 103 ALA A N 1
ATOM 824 C CA . ALA A 1 103 ? 12.407 -5.186 -10.440 1.00 74.75 103 ALA A CA 1
ATOM 825 C C . ALA A 1 103 ? 12.925 -4.823 -9.032 1.00 74.75 103 ALA A C 1
ATOM 827 O O . ALA A 1 103 ? 13.748 -3.916 -8.897 1.00 74.75 103 ALA A O 1
ATOM 828 N N . LEU A 1 104 ? 12.419 -5.497 -7.993 1.00 68.88 104 LEU A N 1
ATOM 829 C CA . LEU A 1 104 ? 12.772 -5.279 -6.587 1.00 68.88 104 LEU A CA 1
ATOM 830 C C . LEU A 1 104 ? 13.920 -6.183 -6.091 1.00 68.88 104 LEU A C 1
ATOM 832 O O . LEU A 1 104 ? 14.470 -5.901 -5.025 1.00 68.88 104 LEU A O 1
ATOM 836 N N . TYR A 1 105 ? 14.284 -7.237 -6.834 1.00 64.31 105 TYR A N 1
ATOM 837 C CA . TYR A 1 105 ? 15.282 -8.255 -6.460 1.00 64.31 105 TYR A CA 1
ATOM 838 C C . TYR A 1 105 ? 16.349 -8.447 -7.539 1.00 64.31 105 TYR A C 1
ATOM 840 O O . TYR A 1 105 ? 17.533 -8.601 -7.159 1.00 64.31 105 TYR A O 1
#

Organism: Solanum verrucosum (NCBI:txid315347)

Radius of gyration: 13.75 Å; chains: 1; bounding box: 35×24×33 Å

Foldseek 3Di:
DDKDAQFQQAPVRFGIWDWFAFDQLRAIDIDGHHPPDDPVNVVVVCVVVCVVPGDDPPVPVLVVVLVVVRVVDNRHSVVCRVVSRVVQQQDQDPVNRGGSVVVVD

Sequence (105 aa):
MNFITGLPRSHCKFDSIWVIVDRLTKSAHFLQVKATFSAENYAGLYIREITDGQAERIILTLEYMLRACALDLKGSWDDHLPHIEFAYNNSCHSSIGMTPYEALY

InterPro domains:
  IPR012337 Ribonuclease H-like superfamily [SSF53098] (2-102)
  IPR036397 Ribonuclease H superfamily [G3DSA:3.30.420.10] (48-105)

Secondary structure (DSSP, 8-state):
-EEEE-PPPPTT---EEEEEE-SSS--EEEEEE-TT--HHHHHHHHHHHHTT----S-HHHHHHHHHHHHHHSSS-HHHHHHHHHHHHHTS--TTTSS-HHHHH-

pLDDT: mean 71.22, std 8.67, range [49.25, 83.19]